Protein AF-A0AAX2DR56-F1 (afdb_monomer_lite)

Foldseek 3Di:
DVVVVVVVVVVLLQVCVVVVVHHDDPCDPVVVPVLVLLVQCLVQVCQVPDQPPDWTQDDPDGTDGPVVGDHNPDPLSVLVNVDPSSRSLSVLLVQLLVLLLVLQLVLCPVPPDPDPVCNVVSNVVSNVLSRDDDDSSNRCVTRNVSNVD

InterPro domains:
  IPR046107 Protein of unknown function DUF6044 [PF19510] (12-149)

Radius of gyration: 18.88 Å; chains: 1; bounding box: 31×33×59 Å

Sequence (149 aa):
MAYYSYFLTSNLCNPLIYFWWNSHVRIHDNLDSNITWHKMVLDSGDYTAKVGTANIDQLMADNVPRDSFDSEFVGINWLYILFSTPVAFAMNQLITRLFAFLGLFLWARDYLIKDKKYLVPLYFVSLAFALTPYWPSRMLSTLGMPLAL

Organism: Listeria ivanovii (NCBI:txid1638)

Secondary structure (DSSP, 8-state):
-HHHHHHHHHTTS-HHHHHGGG-----GGGTTTHHHHHHHHHHHS-TTPPTTT-EEE-SSSSEEEGGGS--TT-HHHHHHHHS-HHHHHHHHHHHHHHHHHHHHHHHIIIII---GGGHHHHHHHHHHHHTS---GGGTHHHH-HHHH-

pLDDT: mean 80.88, std 17.27, range [30.61, 97.0]

Structure (mmCIF, N/CA/C/O backbone):
data_AF-A0AAX2DR56-F1
#
_entry.id   AF-A0AAX2DR56-F1
#
loop_
_atom_site.group_PDB
_atom_site.id
_atom_site.type_symbol
_atom_site.label_atom_id
_atom_site.label_alt_id
_atom_site.label_comp_id
_atom_site.label_asym_id
_atom_site.label_entity_id
_atom_site.label_seq_id
_atom_site.pdbx_PDB_ins_code
_atom_site.Cartn_x
_atom_site.Cartn_y
_atom_site.Cartn_z
_atom_site.occupancy
_atom_site.B_iso_or_equiv
_atom_site.auth_seq_id
_atom_site.auth_comp_id
_atom_site.auth_asym_id
_atom_site.auth_atom_id
_atom_site.pdbx_PDB_model_num
ATOM 1 N N . MET A 1 1 ? -13.205 -18.178 23.161 1.00 42.38 1 MET A N 1
ATOM 2 C CA . MET A 1 1 ? -13.149 -16.886 22.435 1.00 42.38 1 MET A CA 1
ATOM 3 C C . MET A 1 1 ? -11.965 -16.759 21.468 1.00 42.38 1 MET A C 1
ATOM 5 O O . MET A 1 1 ? -12.127 -16.090 20.461 1.00 42.38 1 MET A O 1
ATOM 9 N N . ALA A 1 2 ? -10.826 -17.436 21.684 1.00 35.44 2 ALA A N 1
ATOM 10 C CA . ALA A 1 2 ? -9.689 -17.406 20.748 1.00 35.44 2 ALA A CA 1
ATOM 11 C C . ALA A 1 2 ? -9.962 -18.080 19.380 1.00 35.44 2 ALA A C 1
ATOM 13 O O . ALA A 1 2 ? -9.487 -17.601 18.357 1.00 35.44 2 ALA A O 1
ATOM 14 N N . TYR A 1 3 ? -10.786 -19.134 19.337 1.00 30.61 3 TYR A N 1
ATOM 15 C CA . TYR A 1 3 ? -11.052 -19.897 18.106 1.00 30.61 3 TYR A CA 1
ATOM 16 C C . TYR A 1 3 ? -11.869 -19.142 17.042 1.00 30.61 3 TYR A C 1
ATOM 18 O O . TYR A 1 3 ? -11.646 -19.337 15.853 1.00 30.61 3 TYR A O 1
ATOM 26 N N . TYR A 1 4 ? -12.758 -18.226 17.444 1.00 33.59 4 TYR A N 1
ATOM 27 C CA . TYR A 1 4 ? -13.549 -17.429 16.495 1.00 33.59 4 TYR A CA 1
ATOM 28 C C . TYR A 1 4 ? -12.729 -16.322 15.824 1.00 33.59 4 TYR A C 1
ATOM 30 O O . TYR A 1 4 ? -12.974 -15.995 14.666 1.00 33.59 4 TYR A O 1
ATOM 38 N N . SER A 1 5 ? -11.720 -15.790 16.523 1.00 32.69 5 SER A N 1
ATOM 39 C CA . SER A 1 5 ? -10.814 -14.789 15.952 1.00 32.69 5 SER A CA 1
ATOM 40 C C . SER A 1 5 ? -9.929 -15.405 14.865 1.00 32.69 5 SER A C 1
ATOM 42 O O . SER A 1 5 ? -9.774 -14.811 13.806 1.00 32.69 5 SER A O 1
ATOM 44 N N . TYR A 1 6 ? -9.451 -16.643 15.064 1.00 36.66 6 TYR A N 1
ATOM 45 C CA . TYR A 1 6 ? -8.733 -17.403 14.030 1.00 36.66 6 TYR A CA 1
ATOM 46 C C . TYR A 1 6 ? -9.617 -17.775 12.833 1.00 36.66 6 TYR A C 1
ATOM 48 O O . TYR A 1 6 ? -9.143 -17.790 11.701 1.00 36.66 6 TYR A O 1
ATOM 56 N N . PHE A 1 7 ? -10.905 -18.050 13.054 1.00 36.03 7 PHE A N 1
ATOM 57 C CA . PHE A 1 7 ? -11.843 -18.377 11.977 1.00 36.03 7 PHE A CA 1
ATOM 58 C C . PHE A 1 7 ? -12.189 -17.155 11.107 1.00 36.03 7 PHE A C 1
ATOM 60 O O . PHE A 1 7 ? -12.316 -17.269 9.890 1.00 36.03 7 PHE A O 1
ATOM 67 N N . LEU A 1 8 ? -12.281 -15.967 11.710 1.00 36.16 8 LEU A N 1
ATOM 68 C CA . LEU A 1 8 ? -12.498 -14.717 10.980 1.00 36.16 8 LEU A CA 1
ATOM 69 C C . LEU A 1 8 ? -11.225 -14.190 10.312 1.00 36.16 8 LEU A C 1
ATOM 71 O O . LEU A 1 8 ? -11.333 -13.622 9.236 1.00 36.16 8 LEU A O 1
ATOM 75 N N . THR A 1 9 ? -10.031 -14.402 10.874 1.00 41.00 9 THR A N 1
ATOM 76 C CA . THR A 1 9 ? -8.770 -14.010 10.213 1.00 41.00 9 THR A CA 1
ATOM 77 C C . THR A 1 9 ? -8.358 -14.970 9.095 1.00 41.00 9 THR A C 1
ATOM 79 O O . THR A 1 9 ? -7.787 -14.527 8.097 1.00 41.00 9 THR A O 1
ATOM 82 N N . SER A 1 10 ? -8.704 -16.258 9.200 1.00 37.16 10 SER A N 1
ATOM 83 C CA . SER A 1 10 ? -8.457 -17.251 8.143 1.00 37.16 10 SER A CA 1
ATOM 84 C C . SER A 1 10 ? -9.356 -17.069 6.920 1.00 37.16 10 SER A C 1
ATOM 86 O O . SER A 1 10 ? -8.862 -17.103 5.807 1.00 37.16 10 SER A O 1
ATOM 88 N N . ASN A 1 11 ? -10.645 -16.761 7.061 1.00 39.69 11 ASN A N 1
ATOM 89 C CA . ASN A 1 11 ? -11.530 -16.588 5.889 1.00 39.69 11 ASN A CA 1
ATOM 90 C C . ASN A 1 11 ? -11.335 -15.266 5.114 1.00 39.69 11 ASN A C 1
ATOM 92 O O . ASN A 1 11 ? -12.040 -14.970 4.154 1.00 39.69 11 ASN A O 1
ATOM 96 N N . LEU A 1 12 ? -10.390 -14.451 5.560 1.00 44.38 12 LEU A N 1
ATOM 97 C CA . LEU A 1 12 ? -10.292 -13.027 5.271 1.00 44.38 12 LEU A CA 1
ATOM 98 C C . LEU A 1 12 ? -8.880 -12.633 4.809 1.00 44.38 12 LEU A C 1
ATOM 100 O O . LEU A 1 12 ? -8.700 -11.650 4.086 1.00 44.38 12 LEU A O 1
ATOM 104 N N . CYS A 1 13 ? -7.888 -13.472 5.128 1.00 47.34 13 CYS A N 1
ATOM 105 C CA . CYS A 1 13 ? -6.781 -13.738 4.224 1.00 47.34 13 CYS A CA 1
ATOM 106 C C . CYS A 1 13 ? -7.376 -14.183 2.883 1.00 47.34 13 CYS A C 1
ATOM 108 O O . CYS A 1 13 ? -7.700 -15.345 2.682 1.00 47.34 13 CYS A O 1
ATOM 110 N N . ASN A 1 14 ? -7.594 -13.190 2.023 1.00 53.38 14 ASN A N 1
ATOM 111 C CA . ASN A 1 14 ? -7.754 -13.237 0.579 1.00 53.38 14 ASN A CA 1
ATOM 112 C C . ASN A 1 14 ? -7.620 -14.659 -0.014 1.00 53.38 14 ASN A C 1
ATOM 114 O O . ASN A 1 14 ? -6.574 -15.275 0.207 1.00 53.38 14 ASN A O 1
ATOM 118 N N . PRO A 1 15 ? -8.582 -15.174 -0.811 1.00 53.22 15 PRO A N 1
ATOM 119 C CA . PRO A 1 15 ? -8.478 -16.493 -1.451 1.00 53.22 15 PRO A CA 1
ATOM 120 C C . PRO A 1 15 ? -7.137 -16.732 -2.167 1.00 53.22 15 PRO A C 1
ATOM 122 O O . PRO A 1 15 ? -6.724 -17.873 -2.310 1.00 53.22 15 PRO A O 1
ATOM 125 N N . LEU A 1 16 ? -6.405 -15.680 -2.537 1.00 55.62 16 LEU A N 1
ATOM 126 C CA . LEU A 1 16 ? -5.003 -15.735 -2.967 1.00 55.62 16 LEU A CA 1
ATOM 127 C C . LEU A 1 16 ? -4.027 -16.439 -2.018 1.00 55.62 16 LEU A C 1
ATOM 129 O O . LEU A 1 16 ? -3.144 -17.135 -2.495 1.00 55.62 16 LEU A O 1
ATOM 133 N N . ILE A 1 17 ? -4.149 -16.283 -0.702 1.00 55.97 17 ILE A N 1
ATOM 134 C CA . ILE A 1 17 ? -3.215 -16.895 0.258 1.00 55.97 17 ILE A CA 1
ATOM 135 C C . ILE A 1 17 ? -3.552 -18.378 0.463 1.00 55.97 17 ILE A C 1
ATOM 137 O O . ILE A 1 17 ? -2.649 -19.196 0.619 1.00 55.97 17 ILE A O 1
ATOM 141 N N . TYR A 1 18 ? -4.839 -18.738 0.416 1.00 54.91 18 TYR A N 1
ATOM 142 C CA . TYR A 1 18 ? -5.295 -20.122 0.597 1.00 54.91 18 TYR A CA 1
ATOM 143 C C . TYR A 1 18 ? -5.209 -20.959 -0.672 1.00 54.91 18 TYR A C 1
ATOM 145 O O . TYR A 1 18 ? -4.777 -22.107 -0.628 1.00 54.91 18 TYR A O 1
ATOM 153 N N . PHE A 1 19 ? -5.620 -20.394 -1.803 1.00 57.06 19 PHE A N 1
ATOM 154 C CA . PHE A 1 19 ? -5.652 -21.101 -3.075 1.00 57.06 19 PHE A CA 1
ATOM 155 C C . PHE A 1 19 ? -4.398 -20.857 -3.913 1.00 57.06 19 PHE A C 1
ATOM 157 O O . PHE A 1 19 ? -4.204 -21.587 -4.883 1.00 57.06 19 PHE A O 1
ATOM 164 N N . TRP A 1 20 ? -3.536 -19.893 -3.547 1.00 62.72 20 TRP A N 1
ATOM 165 C CA . TRP A 1 20 ? -2.317 -19.542 -4.287 1.00 62.72 20 TRP A CA 1
ATOM 166 C C . TRP A 1 20 ? -2.617 -19.422 -5.791 1.00 62.72 20 TRP A C 1
ATOM 168 O O . TRP A 1 20 ? -3.335 -18.515 -6.220 1.00 62.72 20 TRP A O 1
ATOM 178 N N . TRP A 1 21 ? -2.141 -20.392 -6.571 1.00 53.94 21 TRP A N 1
ATOM 179 C CA . TRP A 1 21 ? -2.263 -20.510 -8.022 1.00 53.94 21 TRP A CA 1
ATOM 180 C C . TRP A 1 21 ? -3.679 -20.823 -8.518 1.00 53.94 21 TRP A C 1
ATOM 182 O O . TRP A 1 21 ? -3.984 -20.570 -9.675 1.00 53.94 21 TRP A O 1
ATOM 192 N N . ASN A 1 22 ? -4.550 -21.343 -7.654 1.00 59.81 22 ASN A N 1
ATOM 193 C CA . ASN A 1 22 ? -5.943 -21.673 -7.965 1.00 59.81 22 ASN A CA 1
ATOM 194 C C . ASN A 1 22 ? -6.929 -20.595 -7.496 1.00 59.81 22 ASN A C 1
ATOM 196 O O . ASN A 1 22 ? -8.142 -20.808 -7.498 1.00 59.81 22 ASN A O 1
ATOM 200 N N . SER A 1 23 ? -6.428 -19.448 -7.035 1.00 62.44 23 SER A N 1
ATOM 201 C CA . SER A 1 23 ? -7.286 -18.357 -6.590 1.00 62.44 23 SER A CA 1
ATOM 202 C C . SER A 1 23 ? -7.890 -17.621 -7.786 1.00 62.44 23 SER A C 1
ATOM 204 O O . SER A 1 23 ? -7.188 -17.167 -8.688 1.00 62.44 23 SER A O 1
ATOM 206 N N . HIS A 1 24 ? -9.216 -17.476 -7.796 1.00 63.41 24 HIS A N 1
ATOM 207 C CA . HIS A 1 24 ? -9.877 -16.635 -8.786 1.00 63.41 24 HIS A CA 1
ATOM 208 C C . HIS A 1 24 ? -9.742 -15.167 -8.370 1.00 63.41 24 HIS A C 1
ATOM 210 O O . HIS A 1 24 ? -10.468 -14.678 -7.501 1.00 63.41 24 HIS A O 1
ATOM 216 N N . VAL A 1 25 ? -8.786 -14.465 -8.975 1.00 64.12 25 VAL A N 1
ATOM 217 C CA . VAL A 1 25 ? -8.600 -13.028 -8.769 1.00 64.12 25 VAL A CA 1
ATOM 218 C C . VAL A 1 25 ? -9.374 -12.276 -9.834 1.00 64.12 25 VAL A C 1
ATOM 220 O O . VAL A 1 25 ? -9.155 -12.457 -11.030 1.00 64.12 25 VAL A O 1
ATOM 223 N N . ARG A 1 26 ? -10.258 -11.377 -9.402 1.00 61.06 26 ARG A N 1
ATOM 224 C CA . ARG A 1 26 ? -10.873 -10.412 -10.311 1.00 61.06 26 ARG A CA 1
ATOM 225 C C . ARG A 1 26 ? -9.866 -9.308 -10.603 1.00 61.06 26 ARG A C 1
ATOM 227 O O . ARG A 1 26 ? -9.731 -8.370 -9.824 1.00 61.06 26 ARG A O 1
ATOM 234 N N . ILE A 1 27 ? -9.136 -9.465 -11.701 1.00 58.97 27 ILE A N 1
ATOM 235 C CA . ILE A 1 27 ? -8.100 -8.517 -12.122 1.00 58.97 27 ILE A CA 1
ATOM 236 C C . ILE A 1 27 ? -8.719 -7.329 -12.898 1.00 58.97 27 ILE A C 1
ATOM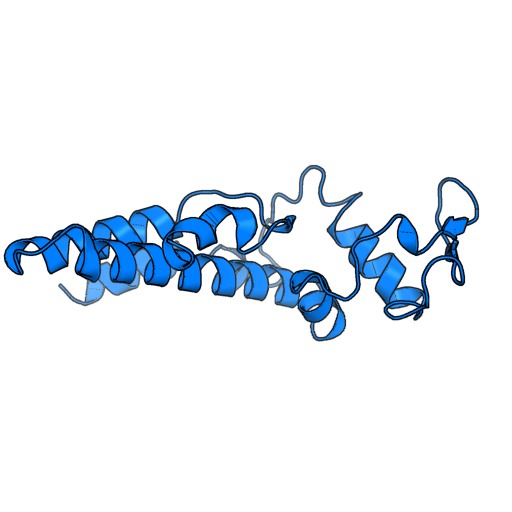 238 O O . ILE A 1 27 ? -8.131 -6.253 -12.907 1.00 58.97 27 ILE A O 1
ATOM 242 N N . HIS A 1 28 ? -9.956 -7.450 -13.408 1.00 68.56 28 HIS A N 1
ATOM 243 C CA . HIS A 1 28 ? -10.690 -6.385 -14.121 1.00 68.56 28 HIS A CA 1
ATOM 244 C C . HIS A 1 28 ? -9.784 -5.633 -15.125 1.00 68.56 28 HIS A C 1
ATOM 246 O O . HIS A 1 28 ? -9.024 -6.271 -15.848 1.00 68.56 28 HIS A O 1
ATOM 252 N N . ASP A 1 29 ? -9.843 -4.304 -15.133 1.00 57.00 29 ASP A N 1
ATOM 253 C CA . ASP A 1 29 ? -9.045 -3.371 -15.933 1.00 57.00 29 ASP A CA 1
ATOM 254 C C . ASP A 1 29 ? -7.543 -3.390 -15.610 1.00 57.00 29 ASP A C 1
ATOM 256 O O . ASP A 1 29 ? -6.765 -2.713 -16.267 1.00 57.00 29 ASP A O 1
ATOM 260 N N . ASN A 1 30 ? -7.099 -4.140 -14.595 1.00 64.12 30 ASN A N 1
ATOM 261 C CA . ASN A 1 30 ? -5.681 -4.248 -14.235 1.00 64.12 30 ASN A CA 1
ATOM 262 C C . ASN A 1 30 ? -4.954 -5.349 -15.017 1.00 64.12 30 ASN A C 1
ATOM 264 O O . ASN A 1 30 ? -3.732 -5.457 -14.892 1.00 64.12 30 ASN A O 1
ATOM 268 N N . LEU A 1 31 ? -5.684 -6.192 -15.764 1.00 67.06 31 LEU A N 1
ATOM 269 C CA . LEU A 1 31 ? -5.101 -7.352 -16.444 1.00 67.06 31 LEU A CA 1
ATOM 270 C C . LEU A 1 31 ? -4.339 -6.907 -17.689 1.00 67.06 31 LEU A C 1
ATOM 272 O O . LEU A 1 31 ? -3.252 -7.403 -17.955 1.00 67.06 31 LEU A O 1
ATOM 276 N N . ASP A 1 32 ? -4.884 -5.936 -18.407 1.00 62.09 32 ASP A N 1
ATOM 277 C CA . ASP A 1 32 ? -4.318 -5.311 -19.599 1.00 62.09 32 ASP A CA 1
ATOM 278 C C . ASP A 1 32 ? -3.592 -3.984 -19.309 1.00 62.09 32 ASP A C 1
ATOM 280 O O . ASP A 1 32 ? -2.943 -3.449 -20.204 1.00 62.09 32 ASP A O 1
ATOM 284 N N . SER A 1 33 ? -3.632 -3.483 -18.065 1.00 72.25 33 SER A N 1
ATOM 285 C CA . SER A 1 33 ? -2.903 -2.277 -17.636 1.00 72.25 33 SER A CA 1
ATOM 286 C C . SER A 1 33 ? -1.852 -2.563 -16.552 1.00 72.25 33 SER A C 1
ATOM 288 O O . SER A 1 33 ? -0.773 -3.048 -16.865 1.00 72.25 33 SER A O 1
ATOM 290 N N . ASN A 1 34 ? -2.145 -2.310 -15.273 1.00 78.50 34 ASN A N 1
ATOM 291 C CA . ASN A 1 34 ? -1.163 -2.189 -14.189 1.00 78.50 34 ASN A CA 1
ATOM 292 C C . ASN A 1 34 ? -0.222 -3.395 -14.043 1.00 78.50 34 ASN A C 1
ATOM 294 O O . ASN A 1 34 ? 0.991 -3.225 -13.961 1.00 78.50 34 ASN A O 1
ATOM 298 N N . ILE A 1 35 ? -0.751 -4.625 -14.041 1.00 79.00 35 ILE A N 1
ATOM 299 C CA . ILE A 1 35 ? 0.095 -5.823 -13.893 1.00 79.00 35 ILE A CA 1
ATOM 300 C C . ILE A 1 35 ? 0.983 -6.010 -15.127 1.00 79.00 35 ILE A C 1
ATOM 302 O O . ILE A 1 35 ? 2.168 -6.329 -15.003 1.00 79.00 35 ILE A O 1
ATOM 306 N N . THR A 1 36 ? 0.413 -5.791 -16.310 1.00 81.56 36 THR A N 1
ATOM 307 C CA . THR A 1 36 ? 1.120 -5.909 -17.588 1.00 81.56 36 THR A CA 1
ATOM 308 C C . THR A 1 36 ? 2.193 -4.831 -17.718 1.00 81.56 36 THR A C 1
ATOM 310 O O . THR A 1 36 ? 3.314 -5.139 -18.100 1.00 81.56 36 THR A O 1
ATOM 313 N N . TRP A 1 37 ? 1.915 -3.603 -17.289 1.00 85.38 37 TRP A N 1
ATOM 314 C CA . TRP A 1 37 ? 2.864 -2.493 -17.259 1.00 85.38 37 TRP A CA 1
ATOM 315 C C . TRP A 1 37 ? 4.064 -2.766 -16.357 1.00 85.38 37 TRP A C 1
ATOM 317 O O . TRP A 1 37 ? 5.198 -2.603 -16.801 1.00 85.38 37 TRP A O 1
ATOM 327 N N . HIS A 1 38 ? 3.847 -3.256 -15.129 1.00 84.50 38 HIS A N 1
ATOM 328 C CA . HIS A 1 38 ? 4.959 -3.657 -14.261 1.00 84.50 38 HIS A CA 1
ATOM 329 C C . HIS A 1 38 ? 5.827 -4.731 -14.923 1.00 84.50 38 HIS A C 1
ATOM 331 O O . HIS A 1 38 ? 7.051 -4.685 -14.824 1.00 84.50 38 HIS A O 1
ATOM 337 N N . LYS A 1 39 ? 5.199 -5.677 -15.630 1.00 83.94 39 LYS A N 1
ATOM 338 C CA . LYS A 1 39 ? 5.908 -6.745 -16.330 1.00 83.94 39 LYS A CA 1
ATOM 339 C C . LYS A 1 39 ? 6.688 -6.242 -17.548 1.00 83.94 39 LYS A C 1
ATOM 341 O O . LYS A 1 39 ? 7.829 -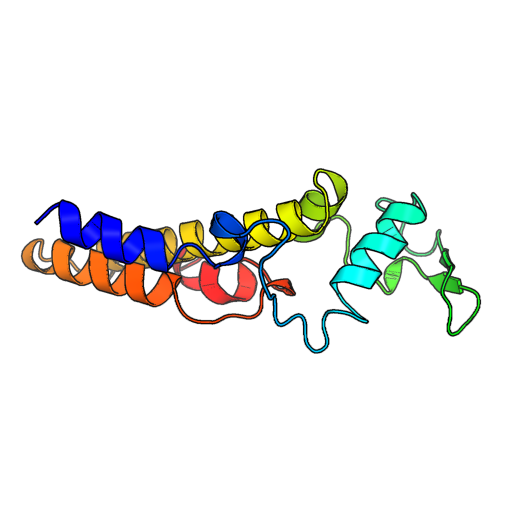6.643 -17.714 1.00 83.94 39 LYS A O 1
ATOM 346 N N . MET A 1 40 ? 6.126 -5.338 -18.347 1.00 87.44 40 MET A N 1
ATOM 347 C CA . MET A 1 40 ? 6.812 -4.744 -19.502 1.00 87.44 40 MET A CA 1
ATOM 348 C C . MET A 1 40 ? 8.057 -3.958 -19.084 1.00 87.44 40 MET A C 1
ATOM 350 O O . MET A 1 40 ? 9.120 -4.138 -19.667 1.00 87.44 40 MET A O 1
ATOM 354 N N . VAL A 1 41 ? 7.943 -3.129 -18.041 1.00 88.00 41 VAL A N 1
ATOM 355 C CA . VAL A 1 41 ? 9.081 -2.365 -17.501 1.00 88.00 41 VAL A CA 1
ATOM 356 C C . VAL A 1 41 ? 10.144 -3.299 -16.909 1.00 88.00 41 VAL A C 1
ATOM 358 O O . VAL A 1 41 ? 11.338 -3.037 -17.023 1.00 88.00 41 VAL A O 1
ATOM 361 N N . LEU A 1 42 ? 9.725 -4.387 -16.255 1.00 85.69 42 LEU A N 1
ATOM 362 C CA . LEU A 1 42 ? 10.647 -5.386 -15.714 1.00 85.69 42 LEU A CA 1
ATOM 363 C C . LEU A 1 42 ? 11.396 -6.121 -16.831 1.00 85.69 42 LEU A C 1
ATOM 365 O O . LEU A 1 42 ? 12.614 -6.261 -16.763 1.00 85.69 42 LEU A O 1
ATOM 369 N N . ASP A 1 43 ? 10.664 -6.575 -17.849 1.00 87.06 43 ASP A N 1
ATOM 370 C CA . ASP A 1 43 ? 11.202 -7.354 -18.961 1.00 87.06 43 ASP A CA 1
ATOM 371 C C . ASP A 1 43 ? 12.113 -6.493 -19.868 1.00 87.06 43 ASP A C 1
ATOM 373 O O . ASP A 1 43 ? 13.021 -7.040 -20.492 1.00 87.06 43 ASP A O 1
ATOM 377 N N . SER A 1 44 ? 11.943 -5.160 -19.903 1.00 88.75 44 SER A N 1
ATOM 378 C CA . SER A 1 44 ? 12.839 -4.255 -20.645 1.00 88.75 44 SER A CA 1
ATOM 379 C C . SER A 1 44 ? 14.192 -4.021 -19.963 1.00 88.75 44 SER A C 1
ATOM 381 O O . SER A 1 44 ? 15.146 -3.613 -20.618 1.00 88.75 44 SER A O 1
ATOM 383 N N . GLY A 1 45 ? 14.296 -4.246 -18.648 1.00 88.00 45 GLY A N 1
ATOM 384 C CA . GLY A 1 45 ? 15.507 -3.966 -17.865 1.00 88.00 45 GLY A CA 1
ATOM 385 C C . GLY A 1 45 ? 15.760 -2.479 -17.565 1.00 88.00 45 GLY A C 1
ATOM 386 O O . GLY A 1 45 ? 16.648 -2.161 -16.776 1.00 88.00 45 GLY A O 1
ATOM 387 N N . ASP A 1 46 ? 14.942 -1.569 -18.097 1.00 90.19 46 ASP A N 1
ATOM 388 C CA . ASP A 1 46 ? 15.103 -0.110 -17.984 1.00 90.19 46 ASP A CA 1
ATOM 389 C C . ASP A 1 46 ? 14.348 0.495 -16.787 1.00 90.19 46 ASP A C 1
ATOM 391 O O . ASP A 1 46 ? 13.866 1.632 -16.806 1.00 90.19 46 ASP A O 1
ATOM 395 N N . TYR A 1 47 ? 14.226 -0.266 -15.700 1.00 85.75 47 TYR A N 1
ATOM 396 C CA . TYR A 1 47 ? 13.433 0.139 -14.542 1.00 85.75 47 TYR A CA 1
ATOM 397 C C . TYR A 1 47 ? 13.920 1.450 -13.902 1.00 85.75 47 TYR A C 1
ATOM 399 O O . TYR A 1 47 ? 13.095 2.308 -13.583 1.00 85.75 47 TYR A O 1
ATOM 407 N N . THR A 1 48 ? 15.243 1.600 -13.758 1.00 90.06 48 THR A N 1
ATOM 408 C CA . THR A 1 48 ? 15.925 2.783 -13.202 1.00 90.06 48 THR A CA 1
ATOM 409 C C . THR A 1 48 ? 16.582 3.639 -14.287 1.00 90.06 48 THR A C 1
ATOM 411 O O . THR A 1 48 ? 17.592 4.304 -14.031 1.00 90.06 48 THR A O 1
ATOM 414 N N . ALA A 1 49 ? 16.094 3.558 -15.528 1.00 89.88 49 ALA A N 1
ATOM 415 C CA . ALA A 1 49 ? 16.601 4.400 -16.599 1.00 89.88 49 ALA A CA 1
ATOM 416 C C . ALA A 1 49 ? 16.383 5.880 -16.262 1.00 89.88 49 ALA A C 1
ATOM 418 O O . ALA A 1 49 ? 15.430 6.255 -15.580 1.00 89.88 49 ALA A O 1
ATOM 419 N N . LYS A 1 50 ? 17.283 6.739 -16.744 1.00 91.06 50 LYS A N 1
ATOM 420 C CA . LYS A 1 50 ? 17.129 8.182 -16.550 1.00 91.06 50 LYS A CA 1
ATOM 421 C C . LYS A 1 50 ? 15.912 8.675 -17.328 1.00 91.06 50 LYS A C 1
ATOM 423 O O . LYS A 1 50 ? 15.639 8.190 -18.429 1.00 91.06 50 LYS A O 1
ATOM 428 N N . VAL A 1 51 ? 15.262 9.699 -16.786 1.00 89.06 51 VAL A N 1
ATOM 429 C CA . VAL A 1 51 ? 14.135 10.376 -17.437 1.00 89.06 51 VAL A CA 1
ATOM 430 C C . VAL A 1 51 ? 14.512 10.757 -18.871 1.00 89.06 51 VAL A C 1
ATOM 432 O O . VAL A 1 51 ? 15.576 11.336 -19.106 1.00 89.06 51 VAL A O 1
ATOM 435 N N . GLY A 1 52 ? 13.659 10.391 -19.822 1.00 90.38 52 GLY A N 1
ATOM 436 C CA . GLY A 1 52 ? 13.804 10.680 -21.246 1.00 90.38 52 GLY A CA 1
ATOM 437 C C . GLY A 1 52 ? 14.851 9.853 -21.995 1.00 90.38 52 GLY A C 1
ATOM 438 O O . GLY A 1 52 ? 15.154 10.185 -23.139 1.00 90.38 52 GLY A O 1
ATOM 439 N N . THR A 1 53 ? 15.439 8.815 -21.385 1.00 92.06 53 THR A N 1
ATOM 440 C CA . THR A 1 53 ? 16.545 8.055 -22.011 1.00 92.06 53 THR A CA 1
ATOM 441 C C . THR A 1 53 ? 16.190 6.661 -22.511 1.00 92.06 53 THR A C 1
ATOM 443 O O . THR A 1 53 ? 16.928 6.128 -23.336 1.00 92.06 53 THR A O 1
ATOM 446 N N . ALA A 1 54 ? 15.084 6.081 -22.047 1.00 92.06 54 ALA A N 1
ATOM 447 C CA . ALA A 1 54 ? 14.690 4.718 -22.384 1.00 92.06 54 ALA A CA 1
ATOM 448 C C . ALA A 1 54 ? 13.286 4.669 -22.983 1.00 92.06 54 ALA A C 1
ATOM 45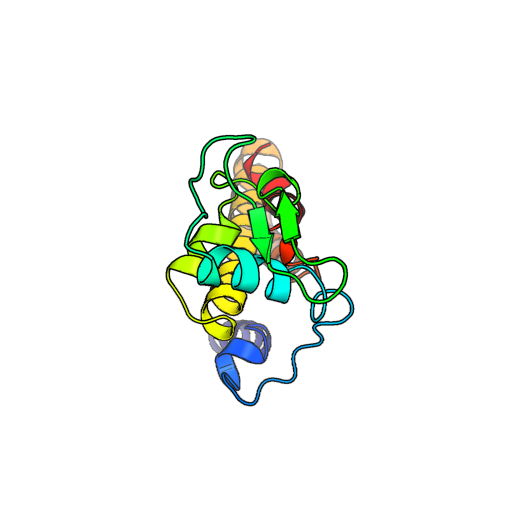0 O O . ALA A 1 54 ? 12.407 5.455 -22.618 1.00 92.06 54 ALA A O 1
ATOM 451 N N . ASN A 1 55 ? 13.080 3.700 -23.869 1.00 92.69 55 ASN A N 1
ATOM 452 C CA . ASN A 1 55 ? 11.778 3.359 -24.417 1.00 92.69 55 ASN A CA 1
ATOM 453 C C . ASN A 1 55 ? 11.508 1.875 -24.160 1.00 92.69 55 ASN A C 1
ATOM 455 O O . ASN A 1 55 ? 12.424 1.061 -24.192 1.00 92.69 55 ASN A O 1
ATOM 459 N N . ILE A 1 56 ? 10.251 1.543 -23.892 1.00 90.62 56 ILE A N 1
ATOM 460 C CA . ILE A 1 56 ? 9.775 0.191 -23.621 1.00 90.62 56 ILE A CA 1
ATOM 461 C C . ILE A 1 56 ? 8.942 -0.260 -24.812 1.00 90.62 56 ILE A C 1
ATOM 463 O O . ILE A 1 56 ? 7.996 0.427 -25.205 1.00 90.62 56 ILE A O 1
ATOM 467 N N . ASP A 1 57 ? 9.281 -1.423 -25.354 1.00 88.25 57 ASP A N 1
ATOM 468 C CA . ASP A 1 57 ? 8.559 -2.020 -26.471 1.00 88.25 57 ASP A CA 1
ATOM 469 C C . ASP A 1 57 ? 7.130 -2.403 -26.061 1.00 88.25 57 ASP A C 1
ATOM 471 O O . ASP A 1 57 ? 6.891 -2.945 -24.977 1.00 88.25 57 ASP A O 1
ATOM 475 N N . GLN A 1 58 ? 6.161 -2.135 -26.937 1.00 82.81 58 GLN A N 1
ATOM 476 C CA . GLN A 1 58 ? 4.759 -2.473 -26.695 1.00 82.81 58 GLN A CA 1
ATOM 477 C C . GLN A 1 58 ? 4.038 -2.949 -27.956 1.00 82.81 58 GLN A C 1
ATOM 479 O O . GLN A 1 58 ? 4.442 -2.669 -29.078 1.00 82.81 58 GLN A O 1
ATOM 484 N N . LEU A 1 59 ? 2.891 -3.603 -27.760 1.00 73.38 59 LEU A N 1
ATOM 485 C CA . LEU A 1 59 ? 2.100 -4.160 -28.858 1.00 73.38 59 LEU A CA 1
ATOM 486 C C . LEU A 1 59 ? 1.420 -3.090 -29.737 1.00 73.38 59 LEU A C 1
ATOM 488 O O . LEU A 1 59 ? 1.228 -3.321 -30.926 1.00 73.38 59 LEU A O 1
ATOM 492 N N . MET A 1 60 ? 0.990 -1.958 -29.159 1.00 74.62 60 MET A N 1
ATOM 493 C CA . MET A 1 60 ? 0.103 -1.005 -29.855 1.00 74.62 60 MET A CA 1
ATOM 494 C C . MET A 1 60 ? 0.819 0.085 -30.657 1.00 74.62 60 MET A C 1
ATOM 496 O O . MET A 1 60 ? 0.267 0.573 -31.639 1.00 74.62 60 MET A O 1
ATOM 500 N N . ALA A 1 61 ? 2.018 0.486 -30.255 1.00 68.19 61 ALA A N 1
ATOM 501 C CA . ALA A 1 61 ? 2.841 1.428 -31.001 1.00 68.19 61 ALA A CA 1
ATOM 502 C C . ALA A 1 61 ? 4.289 1.146 -30.632 1.00 68.19 61 ALA A C 1
ATOM 504 O O . ALA A 1 61 ? 4.661 1.536 -29.531 1.00 68.19 61 ALA A O 1
ATOM 505 N N . ASP A 1 62 ? 5.004 0.430 -31.511 1.00 80.62 62 ASP A N 1
ATOM 506 C CA . ASP A 1 62 ? 6.3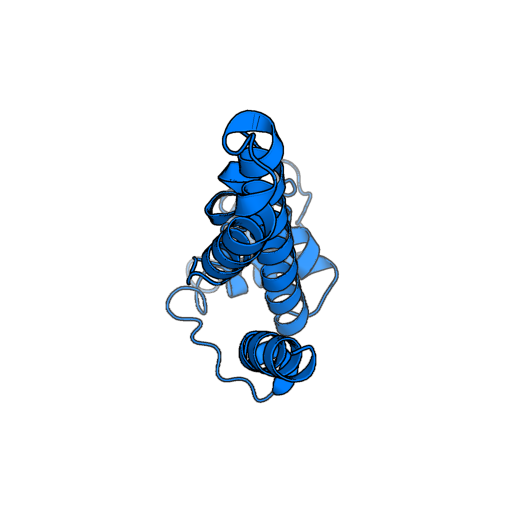81 -0.100 -31.439 1.00 80.62 62 ASP A CA 1
ATOM 507 C C . ASP A 1 62 ? 7.116 0.088 -30.102 1.00 80.62 62 ASP A C 1
ATOM 509 O O . ASP A 1 62 ? 7.479 -0.893 -29.458 1.00 80.62 62 ASP A O 1
ATOM 513 N N . ASN A 1 63 ? 7.296 1.334 -29.656 1.00 87.88 63 ASN A N 1
ATOM 514 C CA . ASN A 1 63 ? 7.788 1.663 -28.327 1.00 87.88 63 ASN A CA 1
ATOM 515 C C . ASN A 1 63 ? 7.038 2.839 -27.659 1.00 87.88 63 ASN A C 1
ATOM 517 O O . ASN A 1 63 ? 6.391 3.662 -28.308 1.00 87.88 63 ASN A O 1
ATOM 521 N N . VAL A 1 64 ? 7.148 2.917 -26.329 1.00 91.12 64 VAL A N 1
ATOM 522 C CA . VAL A 1 64 ? 6.654 4.020 -25.484 1.00 91.12 64 VAL A CA 1
ATOM 523 C C . VAL A 1 64 ? 7.781 4.515 -24.588 1.00 91.12 64 VAL A C 1
ATOM 525 O O . VAL A 1 64 ? 8.508 3.686 -24.040 1.00 91.12 64 VAL A O 1
ATOM 528 N N . PRO A 1 65 ? 7.912 5.830 -24.344 1.00 91.94 65 PRO A N 1
ATOM 529 C CA . PRO A 1 65 ? 8.874 6.340 -23.373 1.00 91.94 65 PRO A CA 1
ATOM 530 C C . PRO A 1 65 ? 8.706 5.684 -21.999 1.00 91.94 65 PRO A C 1
ATOM 532 O O . PRO A 1 65 ? 7.584 5.604 -21.489 1.00 91.94 65 PRO A O 1
ATOM 535 N N . ARG A 1 66 ? 9.816 5.283 -21.363 1.00 90.81 66 ARG A N 1
ATOM 536 C CA . ARG A 1 66 ? 9.837 4.712 -19.999 1.00 90.81 66 ARG A CA 1
ATOM 537 C C . ARG A 1 66 ? 9.084 5.586 -18.993 1.00 90.81 66 ARG A C 1
ATOM 539 O O . ARG A 1 66 ? 8.448 5.062 -18.078 1.00 90.81 66 ARG A O 1
ATOM 546 N N . ASP A 1 67 ? 9.118 6.895 -19.204 1.00 90.81 67 ASP A N 1
ATOM 547 C CA . ASP A 1 67 ? 8.477 7.912 -18.367 1.00 90.81 67 ASP A CA 1
ATOM 548 C C . ASP A 1 67 ? 6.938 7.848 -18.378 1.00 90.81 67 ASP A C 1
ATOM 550 O O . ASP A 1 67 ? 6.287 8.503 -17.570 1.00 90.81 67 ASP A O 1
ATOM 554 N N . SER A 1 68 ? 6.341 7.058 -19.276 1.00 89.44 68 SER A N 1
ATOM 555 C CA . SER A 1 68 ? 4.886 6.845 -19.335 1.00 89.44 68 SER A CA 1
ATOM 556 C C . SER A 1 68 ? 4.387 5.818 -18.311 1.00 89.44 68 SER A C 1
ATOM 558 O O . SER A 1 68 ? 3.180 5.654 -18.146 1.00 89.44 68 SER A O 1
ATOM 560 N N . PHE A 1 69 ? 5.304 5.116 -17.640 1.00 88.69 69 PHE A N 1
ATOM 561 C CA . PHE A 1 69 ? 5.018 4.110 -16.617 1.00 88.69 69 PHE A CA 1
ATOM 562 C C . PHE A 1 69 ? 5.399 4.621 -15.222 1.00 88.69 69 PHE A C 1
ATOM 564 O O . PHE A 1 69 ? 6.141 5.594 -15.086 1.00 88.69 69 PHE A O 1
ATOM 571 N N . ASP A 1 70 ? 4.952 3.925 -14.173 1.00 87.12 70 ASP A N 1
ATOM 572 C CA . ASP A 1 70 ? 5.250 4.298 -12.786 1.00 87.12 70 ASP A CA 1
ATOM 573 C C . ASP A 1 70 ? 6.756 4.474 -12.526 1.00 87.12 70 ASP A C 1
ATOM 575 O O . ASP A 1 70 ? 7.604 3.716 -13.017 1.00 87.12 70 ASP A O 1
ATOM 579 N N . SER A 1 71 ? 7.087 5.474 -11.709 1.00 87.75 71 SER A N 1
ATOM 580 C CA . SER A 1 71 ? 8.465 5.761 -11.307 1.00 87.75 71 SER A CA 1
ATOM 581 C C . SER A 1 71 ? 9.063 4.630 -10.464 1.00 87.75 71 SER A C 1
ATOM 583 O O . SER A 1 71 ? 8.377 3.906 -9.741 1.00 87.75 71 SER A O 1
ATOM 585 N N . GLU A 1 72 ? 10.386 4.527 -10.506 1.00 87.69 72 GLU A N 1
ATOM 586 C CA . GLU A 1 72 ? 11.206 3.690 -9.644 1.00 87.69 72 GLU A CA 1
ATOM 587 C C . GLU A 1 72 ? 11.001 3.933 -8.137 1.00 87.69 72 GLU A C 1
ATOM 589 O O . GLU A 1 72 ? 11.293 3.052 -7.325 1.00 87.69 72 GLU A O 1
ATOM 594 N N . PHE A 1 73 ? 10.468 5.097 -7.745 1.00 88.44 73 PHE A N 1
ATOM 595 C CA . PHE A 1 73 ? 10.161 5.431 -6.350 1.00 88.44 73 PHE A CA 1
ATOM 596 C C . PHE A 1 73 ? 8.823 4.859 -5.860 1.00 88.44 73 PHE A C 1
ATOM 598 O O . PHE A 1 73 ? 8.510 4.946 -4.670 1.00 88.44 73 PHE A O 1
ATOM 605 N N . VAL A 1 74 ? 8.023 4.255 -6.743 1.00 87.94 74 VAL A N 1
ATOM 606 C CA . VAL A 1 74 ? 6.759 3.624 -6.358 1.00 87.94 74 VAL A CA 1
ATOM 607 C C . VAL A 1 74 ? 7.044 2.250 -5.748 1.00 87.94 74 VAL A C 1
ATOM 609 O O . VAL A 1 74 ? 7.519 1.332 -6.411 1.00 87.94 74 VAL A O 1
ATOM 612 N N . GLY A 1 75 ? 6.722 2.080 -4.463 1.00 87.25 75 GLY A N 1
ATOM 613 C CA . GLY A 1 75 ? 7.043 0.861 -3.710 1.00 87.25 75 GLY A CA 1
ATOM 614 C C . GLY A 1 75 ? 6.447 -0.435 -4.277 1.00 87.25 75 GLY A C 1
ATOM 615 O O . GLY A 1 75 ? 7.043 -1.497 -4.105 1.00 87.25 75 GLY A O 1
ATOM 616 N N . ILE A 1 76 ? 5.306 -0.373 -4.979 1.00 87.88 76 ILE A N 1
ATOM 617 C CA . ILE A 1 76 ? 4.653 -1.570 -5.537 1.00 87.88 76 ILE A CA 1
ATOM 618 C C . ILE A 1 76 ? 5.522 -2.229 -6.601 1.00 87.88 76 ILE A C 1
ATOM 620 O O . ILE A 1 76 ? 5.609 -3.453 -6.659 1.00 87.88 76 ILE A O 1
ATOM 624 N N . ASN A 1 77 ? 6.212 -1.416 -7.394 1.00 87.44 77 ASN A N 1
ATOM 625 C CA . ASN A 1 77 ? 7.042 -1.873 -8.492 1.00 87.44 77 ASN A CA 1
ATOM 626 C C . ASN A 1 77 ? 8.176 -2.768 -7.987 1.00 87.44 77 ASN A C 1
ATOM 628 O O . ASN A 1 77 ? 8.450 -3.812 -8.569 1.00 87.44 77 ASN A O 1
ATOM 632 N N . TRP A 1 78 ? 8.771 -2.420 -6.844 1.00 88.75 78 TRP A N 1
ATOM 633 C CA . TRP A 1 78 ? 9.806 -3.233 -6.211 1.00 88.75 78 TRP A CA 1
ATOM 634 C C . TRP A 1 78 ? 9.303 -4.615 -5.798 1.00 88.75 78 TRP A C 1
ATOM 636 O O . TRP A 1 78 ? 10.047 -5.586 -5.902 1.00 88.75 78 TRP A O 1
ATOM 646 N N . LEU A 1 79 ? 8.037 -4.743 -5.391 1.00 90.94 79 LEU A N 1
ATOM 647 C CA . LEU A 1 79 ? 7.458 -6.060 -5.123 1.00 90.94 79 LEU A CA 1
ATOM 648 C C . LEU A 1 79 ? 7.398 -6.904 -6.401 1.00 90.94 79 LEU A C 1
ATOM 650 O O . LEU A 1 79 ? 7.694 -8.092 -6.347 1.00 90.94 79 LEU A O 1
ATOM 654 N N . TYR A 1 80 ? 7.062 -6.297 -7.541 1.00 88.00 80 TYR A N 1
ATOM 655 C CA . TYR A 1 80 ? 7.022 -6.984 -8.836 1.00 88.00 80 TYR A CA 1
ATOM 656 C C . TYR A 1 80 ? 8.408 -7.289 -9.419 1.00 88.00 80 TYR A C 1
ATOM 658 O O . TYR A 1 80 ? 8.534 -8.235 -10.187 1.00 88.00 80 TYR A O 1
ATOM 666 N N . ILE A 1 81 ? 9.443 -6.538 -9.036 1.00 87.94 81 ILE A N 1
ATOM 667 C CA . ILE A 1 81 ? 10.839 -6.848 -9.385 1.00 87.94 81 ILE A CA 1
ATOM 668 C C . ILE A 1 81 ? 11.360 -8.031 -8.568 1.00 87.94 81 ILE A C 1
ATOM 670 O O . ILE A 1 81 ? 12.054 -8.898 -9.090 1.00 87.94 81 ILE A O 1
ATOM 674 N N . LEU A 1 82 ? 11.051 -8.056 -7.270 1.00 89.62 82 LEU A N 1
ATOM 675 C CA . LEU A 1 82 ? 11.617 -9.027 -6.332 1.00 89.62 82 LEU A CA 1
ATOM 676 C C . LEU A 1 82 ? 10.857 -10.359 -6.304 1.00 89.62 82 LEU A C 1
ATOM 678 O O . LEU A 1 82 ? 11.431 -11.380 -5.924 1.00 89.62 82 LEU A O 1
ATOM 682 N N . PHE A 1 83 ? 9.576 -10.364 -6.673 1.00 89.56 83 PHE A N 1
ATOM 683 C CA . PHE A 1 83 ? 8.699 -11.525 -6.546 1.00 89.56 83 PHE A CA 1
ATOM 684 C C . PHE A 1 83 ? 7.890 -11.779 -7.819 1.00 89.56 83 PHE A C 1
ATOM 686 O O . PHE A 1 83 ? 7.619 -10.875 -8.604 1.00 89.56 83 PHE A O 1
ATOM 693 N N . SER A 1 84 ? 7.432 -13.021 -8.001 1.00 85.94 84 SER A N 1
ATOM 694 C CA . SER A 1 84 ? 6.503 -13.349 -9.086 1.00 85.94 84 SER A CA 1
ATOM 695 C C . SER A 1 84 ? 5.186 -12.583 -8.934 1.00 85.94 84 SER A C 1
ATOM 697 O O . SER A 1 84 ? 4.747 -12.306 -7.818 1.00 85.94 84 SER A O 1
ATOM 699 N N . THR A 1 85 ? 4.514 -12.291 -10.050 1.00 83.31 85 THR A N 1
ATOM 700 C CA . THR A 1 85 ? 3.252 -11.529 -10.090 1.00 83.31 85 THR A CA 1
ATOM 701 C C . THR A 1 85 ? 2.226 -11.940 -9.017 1.00 83.31 85 THR A C 1
ATOM 703 O O . THR A 1 85 ? 1.740 -11.048 -8.317 1.00 83.31 85 THR A O 1
ATOM 706 N N . PRO A 1 86 ? 1.909 -13.237 -8.793 1.00 82.12 86 PRO A N 1
ATOM 707 C CA . PRO A 1 86 ? 0.952 -13.622 -7.750 1.00 82.12 86 PRO A CA 1
ATOM 708 C C . PRO A 1 86 ? 1.443 -13.299 -6.334 1.00 82.12 86 PRO A C 1
ATOM 710 O O . PRO A 1 86 ? 0.665 -12.852 -5.490 1.00 82.12 86 PRO A O 1
ATOM 713 N N . VAL A 1 87 ? 2.740 -13.497 -6.077 1.00 85.00 87 VAL A N 1
ATOM 714 C CA . VAL A 1 87 ? 3.364 -13.244 -4.773 1.00 85.00 87 VAL A CA 1
ATOM 715 C C . VAL A 1 87 ? 3.448 -11.746 -4.508 1.00 85.00 87 VAL A C 1
ATOM 717 O O . VAL A 1 87 ? 3.019 -11.300 -3.447 1.00 85.00 87 VAL A O 1
ATOM 720 N N . ALA A 1 88 ? 3.907 -10.959 -5.481 1.00 87.81 88 ALA A N 1
ATOM 721 C CA . ALA A 1 88 ? 3.957 -9.502 -5.402 1.00 87.81 88 ALA A CA 1
ATOM 722 C C . ALA A 1 88 ? 2.571 -8.911 -5.101 1.00 87.81 88 ALA A C 1
ATOM 724 O O . ALA A 1 88 ? 2.415 -8.086 -4.196 1.00 87.81 88 ALA A O 1
ATOM 725 N N . PHE A 1 89 ? 1.538 -9.395 -5.798 1.00 84.19 89 PHE A N 1
ATOM 726 C CA . PHE A 1 89 ? 0.160 -8.963 -5.587 1.00 84.19 89 PHE A CA 1
ATOM 727 C C . PHE A 1 89 ? -0.362 -9.328 -4.189 1.00 84.19 89 PHE A C 1
ATOM 729 O O . PHE A 1 89 ? -0.975 -8.493 -3.518 1.00 84.19 89 PHE A O 1
ATOM 736 N N . ALA A 1 90 ? -0.096 -10.549 -3.712 1.00 84.44 90 ALA A N 1
ATOM 737 C CA . ALA A 1 90 ? -0.472 -10.978 -2.366 1.00 84.44 90 ALA A CA 1
ATOM 738 C C . ALA A 1 90 ? 0.273 -10.188 -1.275 1.00 84.44 90 ALA A C 1
ATOM 740 O O . ALA A 1 90 ? -0.342 -9.758 -0.297 1.00 84.44 90 ALA A O 1
ATOM 741 N N . MET A 1 91 ? 1.571 -9.935 -1.459 1.00 88.56 91 MET A N 1
ATOM 742 C CA . MET A 1 91 ? 2.391 -9.150 -0.534 1.00 88.56 91 MET A CA 1
ATOM 743 C C . MET A 1 91 ? 1.929 -7.700 -0.454 1.00 88.56 91 MET A C 1
ATOM 745 O O . MET A 1 91 ? 1.754 -7.187 0.648 1.00 88.56 91 MET A O 1
ATOM 749 N N . ASN A 1 92 ? 1.655 -7.056 -1.590 1.00 89.81 92 ASN A N 1
ATOM 750 C CA . ASN A 1 92 ? 1.088 -5.708 -1.619 1.00 89.81 92 ASN A CA 1
ATOM 751 C C . ASN A 1 92 ? -0.217 -5.639 -0.806 1.00 89.81 92 ASN A C 1
ATOM 753 O O . ASN A 1 92 ? -0.431 -4.741 0.015 1.00 89.81 92 ASN A O 1
ATOM 757 N N . GLN A 1 93 ? -1.073 -6.641 -1.001 1.00 88.00 93 GLN A N 1
ATOM 758 C CA . GLN A 1 93 ? -2.326 -6.760 -0.277 1.00 88.00 93 GLN A CA 1
ATOM 759 C C . GLN A 1 93 ? -2.153 -6.956 1.225 1.00 88.00 93 GLN A C 1
ATOM 761 O O . GLN A 1 93 ? -2.908 -6.370 2.000 1.00 88.00 93 GLN A O 1
ATOM 766 N N . LEU A 1 94 ? -1.173 -7.750 1.639 1.00 89.19 94 LEU A N 1
ATOM 767 C CA . LEU A 1 94 ? -0.862 -7.956 3.045 1.00 89.19 94 LEU A CA 1
ATOM 768 C C . LEU A 1 94 ? -0.306 -6.676 3.679 1.00 89.19 94 LEU A C 1
ATOM 770 O O . LEU A 1 94 ? -0.833 -6.218 4.690 1.00 89.19 94 LEU A O 1
ATOM 774 N N . ILE A 1 95 ? 0.704 -6.067 3.052 1.00 91.50 95 ILE A N 1
ATOM 775 C CA . ILE A 1 95 ? 1.356 -4.836 3.518 1.00 91.50 95 ILE A CA 1
ATOM 776 C C . ILE A 1 95 ? 0.316 -3.731 3.705 1.00 91.50 95 ILE A C 1
ATOM 778 O O . ILE A 1 95 ? 0.216 -3.156 4.787 1.00 91.50 95 ILE A O 1
ATOM 782 N N . THR A 1 96 ? -0.516 -3.480 2.691 1.00 92.31 96 THR A N 1
ATOM 783 C CA . THR A 1 96 ? -1.515 -2.404 2.753 1.00 92.31 96 THR A CA 1
ATOM 784 C C . THR A 1 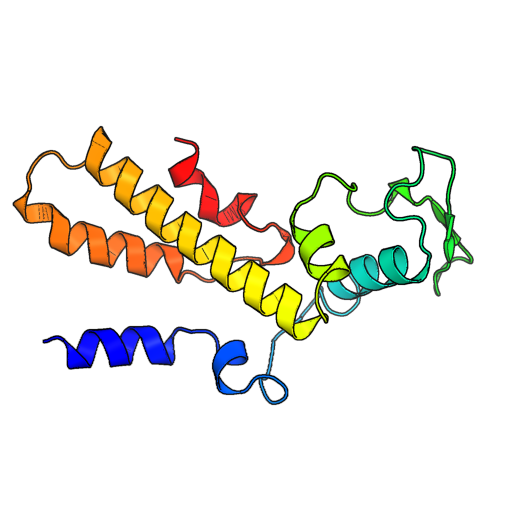96 ? -2.488 -2.598 3.916 1.00 92.31 96 THR A C 1
ATOM 786 O O . THR A 1 96 ? -2.782 -1.646 4.632 1.00 92.31 96 THR A O 1
ATOM 789 N N . ARG A 1 97 ? -2.952 -3.831 4.157 1.00 91.94 97 ARG A N 1
ATOM 790 C CA . ARG A 1 97 ? -3.904 -4.124 5.240 1.00 91.94 97 ARG A CA 1
ATOM 791 C C . ARG A 1 97 ? -3.274 -4.050 6.621 1.00 91.94 97 ARG A C 1
ATOM 793 O O . ARG A 1 97 ? -3.909 -3.556 7.547 1.00 91.94 97 ARG A O 1
ATOM 800 N N . LEU A 1 98 ? -2.026 -4.495 6.760 1.00 93.25 98 LEU A N 1
ATOM 801 C CA . LEU A 1 98 ? -1.282 -4.355 8.011 1.00 93.25 98 LEU A CA 1
ATOM 802 C C . LEU A 1 98 ? -1.151 -2.880 8.396 1.00 93.25 98 LEU A C 1
ATOM 804 O O . LEU A 1 98 ? -1.480 -2.508 9.520 1.00 93.25 98 LEU A O 1
ATOM 808 N N . PHE A 1 99 ? -0.748 -2.028 7.456 1.00 94.62 99 PHE A N 1
ATOM 809 C CA . PHE A 1 99 ? -0.620 -0.596 7.716 1.00 94.62 99 PHE A CA 1
ATOM 810 C C . PHE A 1 99 ? -1.967 0.120 7.859 1.00 94.62 99 PHE A C 1
ATOM 812 O O . PHE A 1 99 ? -2.058 1.046 8.656 1.00 94.62 99 PHE A O 1
ATOM 819 N N . ALA A 1 100 ? -3.025 -0.329 7.180 1.00 94.75 100 ALA A N 1
ATOM 820 C CA . ALA A 1 100 ? -4.380 0.177 7.399 1.00 94.75 100 ALA A CA 1
ATOM 821 C C . ALA A 1 100 ? -4.865 -0.098 8.832 1.00 94.75 100 ALA A C 1
ATOM 823 O O . ALA A 1 100 ? -5.381 0.796 9.505 1.00 94.75 100 ALA A O 1
ATOM 824 N N . PHE A 1 101 ? -4.647 -1.325 9.317 1.00 96.19 101 PHE A N 1
ATOM 825 C CA . PHE A 1 101 ? -4.974 -1.715 10.686 1.00 96.19 101 PHE A CA 1
ATOM 826 C C . PHE A 1 101 ? -4.170 -0.896 11.698 1.00 96.19 101 PHE A C 1
ATOM 828 O O . PHE A 1 101 ? -4.748 -0.284 12.597 1.00 96.19 101 PHE A O 1
ATOM 835 N N . LEU A 1 102 ? -2.842 -0.880 11.542 1.00 96.25 102 LEU A N 1
ATOM 836 C CA . LEU A 1 102 ? -1.938 -0.186 12.456 1.00 96.25 102 LEU A CA 1
ATOM 837 C C . LEU A 1 102 ? -2.200 1.316 12.464 1.00 96.25 102 LEU A C 1
ATOM 839 O O . LEU A 1 102 ? -2.306 1.890 13.541 1.00 96.25 102 LEU A O 1
ATOM 843 N N . GLY A 1 103 ? -2.361 1.928 11.291 1.00 95.81 103 GLY A N 1
ATOM 844 C CA . GLY A 1 103 ? -2.653 3.349 11.157 1.00 95.81 103 GLY A CA 1
ATOM 845 C C . GLY A 1 103 ? -3.899 3.730 11.937 1.00 95.81 103 GLY A C 1
ATOM 846 O O . GLY A 1 103 ? -3.821 4.545 12.848 1.00 95.81 103 GLY A O 1
ATOM 847 N N . LEU A 1 104 ? -5.034 3.077 11.661 1.00 96.62 104 LEU A N 1
ATOM 848 C CA . LEU A 1 104 ? -6.281 3.430 12.338 1.00 96.62 104 LEU A CA 1
ATOM 849 C C . LEU A 1 104 ? -6.234 3.109 13.836 1.00 96.62 104 LEU A C 1
ATOM 851 O O . LEU A 1 104 ? -6.721 3.894 14.645 1.00 96.62 104 LEU A O 1
ATOM 855 N N . PHE A 1 105 ? -5.648 1.970 14.220 1.00 97.00 105 PHE A N 1
ATOM 856 C CA . PHE A 1 105 ? -5.556 1.582 15.626 1.00 97.00 105 PHE A CA 1
ATOM 857 C C . PHE A 1 105 ? -4.688 2.547 16.437 1.00 97.00 105 PHE A C 1
ATOM 859 O O . PHE A 1 105 ? -5.125 3.003 17.490 1.00 97.00 105 PHE A O 1
ATOM 866 N N . LEU A 1 106 ? -3.478 2.859 15.964 1.00 96.06 106 LEU A N 1
ATOM 867 C CA . LEU A 1 106 ? -2.545 3.738 16.669 1.00 96.06 106 LEU A CA 1
ATOM 868 C C . LEU A 1 106 ? -3.080 5.168 16.715 1.00 96.06 106 LEU A C 1
ATOM 870 O O . LEU A 1 106 ? -3.196 5.730 17.800 1.00 96.06 106 LEU A O 1
ATOM 874 N N . TRP A 1 107 ? -3.504 5.706 15.570 1.00 96.94 107 TRP A N 1
ATOM 875 C CA . TRP A 1 107 ? -4.040 7.061 15.482 1.00 96.94 107 TRP A CA 1
ATOM 876 C C . TRP A 1 107 ? -5.255 7.261 16.393 1.00 96.94 107 TRP A C 1
ATOM 878 O O . TRP A 1 107 ? -5.284 8.165 17.229 1.00 96.94 107 TRP A O 1
ATOM 888 N N . ALA A 1 108 ? -6.253 6.377 16.305 1.00 96.25 108 ALA A N 1
ATOM 889 C CA . ALA A 1 108 ? -7.454 6.524 17.116 1.00 96.25 108 ALA A CA 1
ATOM 890 C C . ALA A 1 108 ? -7.173 6.285 18.604 1.00 96.25 108 ALA A C 1
ATOM 892 O O . ALA A 1 108 ? -7.759 6.972 19.436 1.00 96.25 108 ALA A O 1
ATOM 893 N N . ARG A 1 109 ? -6.278 5.355 18.962 1.00 95.38 109 ARG A N 1
ATOM 894 C CA . ARG A 1 109 ? -5.877 5.129 20.359 1.00 95.38 109 ARG A CA 1
ATOM 895 C C . ARG A 1 109 ? -5.181 6.356 20.946 1.00 95.38 109 ARG A C 1
ATOM 897 O O . ARG A 1 109 ? -5.457 6.707 22.088 1.00 95.38 109 ARG A O 1
ATOM 904 N N . ASP A 1 110 ? -4.287 6.981 20.188 1.00 94.06 110 ASP A N 1
ATOM 905 C CA . ASP A 1 110 ? -3.415 8.035 20.707 1.00 94.06 110 ASP A CA 1
ATOM 906 C C . ASP A 1 110 ? -4.103 9.407 20.717 1.00 94.06 110 ASP A C 1
ATOM 908 O O . ASP A 1 110 ? -3.900 10.189 21.648 1.00 94.06 110 ASP A O 1
ATOM 912 N N . TYR A 1 111 ? -4.979 9.681 19.742 1.00 94.81 111 TYR A N 1
ATOM 913 C CA . TYR A 1 111 ? -5.579 11.008 19.565 1.00 94.81 111 TYR A CA 1
ATOM 914 C C . TYR A 1 111 ? -7.086 11.077 19.846 1.00 94.81 111 TYR A C 1
ATOM 916 O O . TYR A 1 111 ? -7.566 12.118 20.301 1.00 94.81 111 TYR A O 1
ATOM 924 N N . LEU A 1 112 ? -7.845 9.999 19.617 1.00 94.50 112 LEU A N 1
ATOM 925 C CA . LEU A 1 112 ? -9.316 10.042 19.638 1.00 94.50 112 LEU A CA 1
ATOM 926 C C . LEU A 1 112 ? -9.932 9.359 20.873 1.00 94.50 112 LEU A C 1
ATOM 928 O O . LEU A 1 112 ? -10.859 9.885 21.490 1.00 94.50 112 LEU A O 1
ATOM 932 N N . ILE A 1 113 ? -9.412 8.195 21.263 1.00 93.75 113 ILE A N 1
ATOM 933 C CA . ILE A 1 113 ? -9.992 7.297 22.263 1.00 93.75 113 ILE A CA 1
ATOM 934 C C . ILE A 1 113 ? -9.133 7.290 23.529 1.00 93.75 113 ILE A C 1
ATOM 936 O O . ILE A 1 113 ? -8.181 6.530 23.662 1.00 93.75 113 ILE A O 1
ATOM 940 N N . LYS A 1 114 ? -9.516 8.113 24.509 1.00 90.38 114 LYS A N 1
ATOM 941 C CA . LYS A 1 114 ? -8.782 8.241 25.785 1.00 90.38 114 LYS A CA 1
ATOM 942 C C . LYS A 1 114 ? -9.177 7.202 26.838 1.00 90.38 114 LYS A C 1
ATOM 944 O O . LYS A 1 114 ? -8.407 6.919 27.752 1.00 90.38 114 LYS A O 1
ATOM 949 N N . ASP A 1 115 ? -10.386 6.651 26.736 1.00 93.56 115 ASP A N 1
ATOM 950 C CA . ASP A 1 115 ? -10.912 5.685 27.704 1.00 93.56 115 ASP A CA 1
ATOM 951 C C . ASP A 1 115 ? -10.584 4.246 27.279 1.00 93.56 115 ASP A C 1
ATOM 953 O O . ASP A 1 115 ? -10.971 3.783 26.202 1.00 93.56 115 ASP A O 1
ATOM 957 N N . LYS A 1 116 ? -9.902 3.515 28.170 1.00 92.38 116 LYS A N 1
ATOM 958 C CA . LYS A 1 116 ? -9.437 2.145 27.929 1.00 92.38 116 LYS A CA 1
ATOM 959 C C . LYS A 1 116 ? -10.570 1.155 27.655 1.00 92.38 116 LYS A C 1
ATOM 961 O O . LYS A 1 116 ? -10.325 0.143 26.998 1.00 92.38 116 LYS A O 1
ATOM 966 N N . LYS A 1 117 ? -11.805 1.428 28.099 1.00 94.38 117 LYS A N 1
ATOM 967 C CA . LYS A 1 117 ? -12.951 0.533 27.842 1.00 94.38 117 LYS A CA 1
ATOM 968 C C . LYS A 1 117 ? -13.267 0.373 26.351 1.00 94.38 117 LYS A C 1
ATOM 970 O O . LYS A 1 117 ? -13.852 -0.629 25.952 1.00 94.38 117 LYS A O 1
ATOM 975 N N . TYR A 1 118 ? -12.852 1.334 25.526 1.00 95.62 118 TYR A N 1
ATOM 976 C CA . TYR A 1 118 ? -13.084 1.316 24.084 1.00 95.62 118 TYR A CA 1
ATOM 977 C C . TYR A 1 118 ? -11.948 0.672 23.279 1.00 95.62 118 TYR A C 1
ATOM 979 O O . TYR A 1 118 ? -12.077 0.558 22.064 1.00 95.62 118 TYR A O 1
ATOM 987 N N . LEU A 1 119 ? -10.869 0.190 23.912 1.00 93.81 119 LEU A N 1
ATOM 988 C CA . LEU A 1 119 ? -9.748 -0.429 23.188 1.00 93.81 119 LEU A CA 1
ATOM 989 C C . LEU A 1 119 ? -10.149 -1.707 22.442 1.00 93.81 119 LEU A C 1
ATOM 991 O O . LEU A 1 119 ? -9.681 -1.940 21.330 1.00 93.81 119 LEU A O 1
ATOM 995 N N . VAL A 1 120 ? -11.032 -2.522 23.028 1.00 94.88 120 VAL A N 1
ATOM 996 C CA . VAL A 1 120 ? -11.527 -3.743 22.375 1.00 94.88 120 VAL A CA 1
ATOM 997 C C . VAL A 1 120 ? -12.415 -3.401 21.168 1.00 94.88 120 VAL A C 1
ATOM 999 O O . VAL A 1 120 ? -12.114 -3.888 20.081 1.00 94.88 120 VAL A O 1
ATOM 1002 N N . PRO A 1 121 ? -13.446 -2.533 21.283 1.00 96.06 121 PRO A N 1
ATOM 1003 C CA . PRO A 1 121 ? -14.169 -2.028 20.116 1.00 96.06 121 PRO A CA 1
ATOM 1004 C C . PRO A 1 121 ? -13.255 -1.422 19.048 1.00 96.06 121 PRO A C 1
ATOM 1006 O O . PRO A 1 121 ? -13.418 -1.726 17.870 1.00 96.06 121 PRO A O 1
ATOM 1009 N N . LEU A 1 122 ? -12.263 -0.621 19.452 1.00 96.25 122 LEU A N 1
ATOM 1010 C CA . LEU A 1 122 ? -11.324 0.003 18.526 1.00 96.25 122 LEU A CA 1
ATOM 1011 C C . LEU A 1 122 ? -10.527 -1.040 17.735 1.00 96.25 122 LEU A C 1
ATOM 1013 O O . LEU A 1 122 ? -10.405 -0.905 16.525 1.00 96.25 122 LEU A O 1
ATOM 1017 N N . TYR A 1 123 ? -10.050 -2.106 18.381 1.00 95.81 123 TYR A N 1
ATOM 1018 C CA . TYR A 1 123 ? -9.381 -3.208 17.688 1.00 95.81 123 TYR A CA 1
ATOM 1019 C C . TYR A 1 123 ? -10.253 -3.791 16.564 1.00 95.81 123 TYR A C 1
ATOM 1021 O O . TYR A 1 123 ? -9.781 -3.961 15.441 1.00 95.81 123 TYR A O 1
ATOM 1029 N N . PHE A 1 124 ? -11.535 -4.055 16.836 1.00 95.62 124 PHE A N 1
ATOM 1030 C CA . PHE A 1 124 ? -12.457 -4.588 15.828 1.00 95.62 124 PHE A CA 1
ATOM 1031 C C . PHE A 1 124 ? -12.788 -3.579 14.727 1.00 95.62 124 PHE A C 1
ATOM 1033 O O . PHE A 1 124 ? -12.921 -3.978 13.574 1.00 95.62 124 PHE A O 1
ATOM 1040 N N . VAL A 1 125 ? -12.886 -2.288 15.050 1.00 96.38 125 VAL A N 1
ATOM 1041 C CA . VAL A 1 125 ? -13.087 -1.222 14.057 1.00 96.38 125 VAL A CA 1
ATOM 1042 C C . VAL A 1 125 ? -11.870 -1.099 13.140 1.00 96.38 125 VAL A C 1
ATOM 1044 O O . VAL A 1 125 ? -12.028 -1.087 11.921 1.00 96.38 125 VAL A O 1
ATOM 1047 N N . SER A 1 126 ? -10.659 -1.088 13.700 1.00 95.62 126 SER A N 1
ATOM 1048 C CA . SER A 1 126 ? -9.411 -1.088 12.931 1.00 95.62 126 SER A CA 1
ATOM 1049 C C . SER A 1 126 ? -9.280 -2.325 12.055 1.00 95.62 126 SER A C 1
ATOM 1051 O O . SER A 1 126 ? -8.854 -2.226 10.905 1.00 95.62 126 SER A O 1
ATOM 1053 N N . LEU A 1 127 ? -9.691 -3.485 12.575 1.00 95.19 127 LEU A N 1
ATOM 1054 C CA . LEU A 1 127 ? -9.740 -4.719 11.805 1.00 95.19 127 LEU A CA 1
ATOM 1055 C C . LEU A 1 127 ? -10.744 -4.594 10.657 1.00 95.19 127 LEU A C 1
ATOM 1057 O O . LEU A 1 127 ? -10.360 -4.796 9.517 1.00 95.19 127 LEU A O 1
ATOM 1061 N N . ALA A 1 128 ? -11.988 -4.187 10.912 1.00 94.19 128 ALA A N 1
ATOM 1062 C CA . ALA A 1 128 ? -13.001 -4.010 9.871 1.00 94.19 128 ALA A CA 1
ATOM 1063 C C . ALA A 1 128 ? -12.551 -3.030 8.771 1.00 94.19 128 ALA A C 1
ATOM 1065 O O . ALA A 1 128 ? -12.725 -3.316 7.588 1.00 94.19 128 ALA A O 1
ATOM 1066 N N . PHE A 1 129 ? -11.912 -1.918 9.146 1.00 94.44 129 PHE A N 1
ATOM 1067 C CA . PHE A 1 129 ? -11.353 -0.943 8.208 1.00 94.44 129 PHE A CA 1
ATOM 1068 C C . PHE A 1 129 ? -10.279 -1.552 7.303 1.00 94.44 129 PHE A C 1
ATOM 1070 O O . PHE A 1 129 ? -10.355 -1.421 6.081 1.00 94.44 129 PHE A O 1
ATOM 1077 N N . ALA A 1 130 ? -9.319 -2.278 7.882 1.00 93.00 130 ALA A N 1
ATOM 1078 C CA . ALA A 1 130 ? -8.245 -2.930 7.136 1.00 93.00 130 ALA A CA 1
ATOM 1079 C C . ALA A 1 130 ? -8.744 -3.975 6.124 1.00 93.00 130 ALA A C 1
ATOM 1081 O O . ALA A 1 130 ? -7.997 -4.407 5.253 1.00 93.00 130 ALA A O 1
ATOM 1082 N N . LEU A 1 131 ? -9.998 -4.402 6.233 1.00 89.69 131 LEU A N 1
ATOM 1083 C CA . LEU A 1 131 ? -10.592 -5.452 5.408 1.00 89.69 131 LEU A CA 1
ATOM 1084 C C . LEU A 1 131 ? -11.548 -4.924 4.358 1.00 89.69 131 LEU A C 1
ATOM 1086 O O . LEU A 1 131 ? -12.098 -5.704 3.579 1.00 89.69 131 LEU A O 1
ATOM 1090 N N . THR A 1 132 ? -11.733 -3.610 4.325 1.00 89.88 132 THR A N 1
ATOM 1091 C CA . THR A 1 132 ? -12.517 -2.970 3.284 1.00 89.88 132 THR A CA 1
ATOM 1092 C C . THR A 1 132 ? -11.919 -3.276 1.904 1.00 89.88 132 THR A C 1
ATOM 1094 O O . THR A 1 132 ? -10.693 -3.336 1.738 1.00 89.88 132 THR A O 1
ATOM 1097 N N . PRO A 1 133 ? -12.765 -3.514 0.887 1.00 85.19 133 PRO A N 1
ATOM 1098 C CA . PRO A 1 133 ? -12.300 -3.580 -0.489 1.00 85.19 133 PRO A CA 1
ATOM 1099 C C . PRO A 1 133 ? -11.607 -2.271 -0.873 1.00 85.19 133 PRO A C 1
ATOM 1101 O O . PRO A 1 133 ? -12.130 -1.188 -0.617 1.00 85.19 133 PRO A O 1
ATOM 1104 N N . TYR A 1 134 ? -10.451 -2.369 -1.519 1.00 85.19 134 TYR A N 1
ATOM 1105 C CA . TYR A 1 134 ? -9.711 -1.218 -2.027 1.00 85.19 134 TYR A CA 1
ATOM 1106 C C . TYR A 1 134 ? -9.020 -1.577 -3.341 1.00 85.19 134 TYR A C 1
ATOM 1108 O O . TYR A 1 134 ? -8.938 -2.752 -3.708 1.00 85.19 134 TYR A O 1
ATOM 1116 N N . TRP A 1 135 ? -8.517 -0.564 -4.043 1.00 82.75 135 TRP A N 1
ATOM 1117 C CA . TRP A 1 135 ? -7.794 -0.741 -5.297 1.00 82.75 135 TRP A CA 1
ATOM 1118 C C . TRP A 1 135 ? -6.295 -1.015 -5.053 1.00 82.75 135 TRP A C 1
ATOM 1120 O O . TRP A 1 135 ? -5.579 -0.108 -4.615 1.00 82.75 135 TRP A O 1
ATOM 1130 N N . PRO A 1 136 ? -5.783 -2.235 -5.332 1.00 82.00 136 PRO A N 1
ATOM 1131 C CA . PRO A 1 136 ? -4.432 -2.630 -4.931 1.00 82.00 136 PRO A CA 1
ATOM 1132 C C . PRO A 1 136 ? -3.305 -1.840 -5.596 1.00 82.00 136 PRO A C 1
ATOM 1134 O O . PRO A 1 136 ? -2.265 -1.656 -4.965 1.00 82.00 136 PRO A O 1
ATOM 1137 N N . SER A 1 137 ? -3.498 -1.346 -6.823 1.00 82.12 137 SER A N 1
ATOM 1138 C CA . SER A 1 137 ? -2.442 -0.665 -7.590 1.00 82.12 137 SER A CA 1
ATOM 1139 C C . SER A 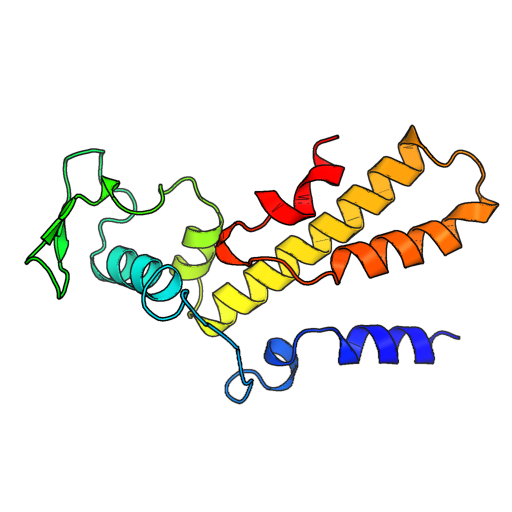1 137 ? -1.916 0.596 -6.900 1.00 82.12 137 SER A C 1
ATOM 1141 O O . SER A 1 137 ? -0.772 0.978 -7.096 1.00 82.12 137 SER A O 1
ATOM 1143 N N . ARG A 1 138 ? -2.720 1.217 -6.026 1.00 81.12 138 ARG A N 1
ATOM 1144 C CA . ARG A 1 138 ? -2.349 2.434 -5.289 1.00 81.12 138 ARG A CA 1
ATOM 1145 C C . ARG A 1 138 ? -1.795 2.194 -3.878 1.00 81.12 138 ARG A C 1
ATOM 1147 O O . ARG A 1 138 ? -1.493 3.160 -3.174 1.00 81.12 138 ARG A O 1
ATOM 1154 N N . MET A 1 139 ? -1.632 0.936 -3.462 1.00 87.00 139 MET A N 1
ATOM 1155 C CA . MET A 1 139 ? -1.079 0.534 -2.157 1.00 87.00 139 MET A CA 1
ATOM 1156 C C . MET A 1 139 ? -1.599 1.392 -0.973 1.00 87.00 139 MET A C 1
ATOM 1158 O O . MET A 1 139 ? -2.800 1.634 -0.829 1.00 87.00 139 MET A O 1
ATOM 1162 N N . LEU A 1 140 ? -0.674 1.900 -0.146 1.00 87.69 140 LEU A N 1
ATOM 1163 C CA . LEU A 1 140 ? -0.887 2.706 1.053 1.00 87.69 140 LEU A CA 1
ATOM 1164 C C . LEU A 1 140 ? -1.563 4.053 0.790 1.00 87.69 140 LEU A C 1
ATOM 1166 O O . LEU A 1 140 ? -2.163 4.596 1.709 1.00 87.69 140 LEU A O 1
ATOM 1170 N N . SER A 1 141 ? -1.539 4.585 -0.434 1.00 85.44 141 SER A N 1
ATOM 1171 C CA . SER A 1 141 ? -2.217 5.861 -0.716 1.00 85.44 141 SER A CA 1
ATOM 1172 C C . SER A 1 141 ? -3.747 5.762 -0.640 1.00 85.44 141 SER A C 1
ATOM 1174 O O . SER A 1 141 ? -4.425 6.783 -0.636 1.00 85.44 141 SER A O 1
ATOM 1176 N N . THR A 1 142 ? -4.297 4.545 -0.549 1.00 84.31 142 THR A N 1
ATOM 1177 C CA . THR A 1 142 ? -5.733 4.308 -0.344 1.00 84.31 142 THR A CA 1
ATOM 1178 C C . THR A 1 142 ? -6.070 4.126 1.137 1.00 84.31 142 THR A C 1
ATOM 1180 O O . THR A 1 142 ? -6.719 4.980 1.730 1.00 84.31 142 THR A O 1
ATOM 1183 N N . LEU A 1 143 ? -5.603 3.037 1.755 1.00 90.31 143 LEU A N 1
ATOM 1184 C CA . LEU A 1 143 ? -5.952 2.667 3.133 1.00 90.31 143 LEU A CA 1
ATOM 1185 C C . LEU A 1 143 ? -4.910 3.071 4.186 1.00 90.31 143 LEU A C 1
ATOM 1187 O O . LEU A 1 143 ? -5.175 2.956 5.379 1.00 90.31 143 LEU A O 1
ATOM 1191 N N . GLY A 1 144 ? -3.729 3.537 3.780 1.00 88.94 144 GLY A N 1
ATOM 1192 C CA . GLY A 1 144 ? -2.649 3.923 4.693 1.00 88.94 144 GLY A CA 1
ATOM 1193 C C . GLY A 1 144 ? -2.788 5.331 5.275 1.00 88.94 144 GLY A C 1
ATOM 1194 O O . GLY A 1 144 ? -1.993 5.697 6.135 1.00 88.94 144 GLY A O 1
ATOM 1195 N N . MET A 1 145 ? -3.790 6.112 4.851 1.00 90.75 145 MET A N 1
ATOM 1196 C CA . MET A 1 145 ? -3.977 7.502 5.292 1.00 90.75 145 MET A CA 1
ATOM 1197 C C . MET A 1 145 ? -4.006 7.678 6.818 1.00 90.75 145 MET A C 1
ATOM 1199 O O . MET A 1 145 ? -3.339 8.592 7.290 1.00 90.75 145 MET A O 1
ATOM 1203 N N . PRO A 1 146 ? -4.685 6.823 7.615 1.00 91.69 146 PRO A N 1
ATOM 1204 C CA . PRO A 1 146 ? -4.716 7.004 9.066 1.00 91.69 146 PRO A CA 1
ATOM 1205 C C . PRO A 1 146 ? -3.343 6.934 9.742 1.00 91.69 146 PRO A C 1
ATOM 1207 O O . PRO A 1 146 ? -3.194 7.451 10.834 1.00 91.69 146 PRO A O 1
ATOM 1210 N N . LEU A 1 147 ? -2.344 6.297 9.121 1.00 89.31 147 LEU A N 1
ATOM 1211 C CA . LEU A 1 147 ? -0.979 6.256 9.656 1.00 89.31 147 LEU A CA 1
ATOM 1212 C C . LEU A 1 147 ? -0.222 7.576 9.449 1.00 89.31 147 LEU A C 1
ATOM 1214 O O . LEU A 1 147 ? 0.753 7.838 10.144 1.00 89.31 147 LEU A O 1
ATOM 1218 N N . ALA A 1 148 ? -0.623 8.365 8.452 1.00 88.06 148 ALA A N 1
ATOM 1219 C CA . ALA A 1 148 ? 0.005 9.640 8.119 1.00 88.06 148 ALA A CA 1
ATOM 1220 C C . ALA A 1 148 ? -0.589 10.828 8.898 1.00 88.06 148 ALA A C 1
ATOM 1222 O O . ALA A 1 148 ? -0.053 11.934 8.803 1.00 88.06 148 ALA A O 1
ATOM 1223 N N . LEU A 1 149 ? -1.702 10.605 9.606 1.00 83.69 149 LEU A N 1
ATOM 1224 C CA . LEU A 1 149 ? -2.415 11.580 10.437 1.00 83.69 149 LEU A CA 1
ATOM 1225 C C . LEU A 1 149 ? -2.003 11.453 11.905 1.00 83.69 149 LEU A C 1
ATOM 1227 O O . LEU A 1 149 ? -2.161 12.465 12.621 1.00 83.69 149 LEU A O 1
#